Protein AF-A0A4R5DQH6-F1 (afdb_monomer)

Mean predicted aligned error: 19.17 Å

Solvent-accessible surface area (backbone atoms only — not comparable to full-atom values): 9474 Å² total; per-residue (Å²): 120,67,67,61,53,53,52,51,49,55,49,43,54,50,49,54,57,42,64,71,31,76,66,37,51,52,51,53,53,48,51,52,50,54,52,59,67,49,28,70,83,57,68,67,31,70,68,63,54,46,53,54,54,54,50,52,48,54,52,50,59,51,45,52,56,46,49,52,54,54,48,61,53,52,54,52,53,49,51,52,53,48,47,50,51,43,58,68,49,80,79,50,59,94,72,64,80,52,62,88,76,50,52,75,71,56,50,51,52,50,50,53,51,52,49,52,51,49,56,50,57,65,71,56,77,54,92,82,66,74,64,80,51,68,52,54,50,50,52,51,50,52,53,51,50,51,55,50,50,55,50,49,56,51,52,54,54,49,57,54,50,61,65,72,78,110

Secondary structure (DSSP, 8-state):
-HHHHHHHHHHHHHHHHHHTSHHHHHHHHHHHHHHHHHTTTTTT-HHHHHHHHHHHHHHHHHHHHHHHHHHHHHHHHHHHHHHHHHHHSS---TTSTTGGG--HHHHHHHHHHHHHHHHHHHH---TT--TTSHHHHHHHHHHHHHHHHHHHHHHHHHHHHHTT--

pLDDT: mean 71.7, std 12.46, range [45.16, 93.06]

Sequence (166 aa):
MNRIREIFESLATKITAFTGSSAAFGLAAFTILVWAITGPIFHYSDTWQLVINTGTTIITFLMVFLIQKAQNKDSKAIQLKLNELIAASRTASNRMVDIEDLTESELDQLHQFYQKLSDVAERDQDIHNSHSIDAAEQLQETKNSINTEIRQDSEDGISSKEKLDN

Radius of gyration: 34.21 Å; Cα contacts (8 Å, |Δi|>4): 25; chains: 1; bounding box: 83×48×92 Å

InterPro domains:
  IPR007251 Low affinity iron permease, Fet4 [PF04120] (8-134)

Organism: NCBI:txid2541721

Structure (mmCIF, N/CA/C/O backbone):
data_AF-A0A4R5DQH6-F1
#
_entry.id   AF-A0A4R5DQH6-F1
#
loop_
_atom_site.group_PDB
_atom_site.id
_atom_site.type_symbol
_atom_site.label_atom_id
_atom_site.label_alt_id
_atom_site.label_comp_id
_atom_site.label_asym_id
_atom_site.label_entity_id
_atom_site.label_seq_id
_atom_site.pdbx_PDB_ins_code
_atom_site.Cartn_x
_atom_site.Cartn_y
_atom_site.Cartn_z
_atom_site.occupancy
_atom_site.B_iso_or_equiv
_atom_site.auth_seq_id
_atom_site.auth_comp_id
_atom_site.auth_asym_id
_atom_site.auth_atom_id
_atom_site.pdbx_PDB_model_num
ATOM 1 N N . MET A 1 1 ? -14.655 20.838 -4.257 1.00 55.19 1 MET A N 1
ATOM 2 C CA . MET A 1 1 ? -13.865 19.978 -3.347 1.00 55.19 1 MET A CA 1
ATOM 3 C C . MET A 1 1 ? -14.316 18.506 -3.347 1.00 55.19 1 MET A C 1
ATOM 5 O O . MET A 1 1 ? -13.447 17.649 -3.415 1.00 55.19 1 MET A O 1
ATOM 9 N N . ASN A 1 2 ? -15.624 18.186 -3.331 1.00 60.69 2 ASN A N 1
ATOM 10 C CA . ASN A 1 2 ? -16.111 16.792 -3.194 1.00 60.69 2 ASN A CA 1
ATOM 11 C C . ASN A 1 2 ? -15.817 15.865 -4.390 1.00 60.69 2 ASN A C 1
ATOM 13 O O . ASN A 1 2 ? -15.338 14.757 -4.180 1.00 60.69 2 ASN A O 1
ATOM 17 N N . ARG A 1 3 ? -15.969 16.333 -5.640 1.00 63.72 3 ARG A N 1
ATOM 18 C CA . ARG A 1 3 ? -15.710 15.497 -6.834 1.00 63.72 3 ARG A CA 1
ATOM 19 C C . ARG A 1 3 ? -14.282 14.949 -6.926 1.00 63.72 3 ARG A C 1
ATOM 21 O O . ARG A 1 3 ? -14.090 13.826 -7.369 1.00 63.72 3 ARG A O 1
ATOM 28 N N . ILE A 1 4 ? -13.277 15.724 -6.511 1.00 72.06 4 ILE A N 1
ATOM 29 C CA . ILE A 1 4 ? -11.872 15.283 -6.570 1.00 72.06 4 ILE A CA 1
ATOM 30 C C . ILE A 1 4 ? -11.622 14.165 -5.552 1.00 72.06 4 ILE A C 1
ATOM 32 O O . ILE A 1 4 ? -10.926 13.204 -5.865 1.00 72.06 4 ILE A O 1
ATOM 36 N N . ARG A 1 5 ? -12.227 14.256 -4.359 1.00 70.94 5 ARG A N 1
ATOM 37 C CA . ARG A 1 5 ? -12.131 13.207 -3.335 1.00 70.94 5 ARG A CA 1
ATOM 38 C C . ARG A 1 5 ? -12.801 11.914 -3.793 1.00 70.94 5 ARG A C 1
ATOM 40 O O . ARG A 1 5 ? -12.183 10.865 -3.674 1.00 70.94 5 ARG A O 1
ATOM 47 N N . GLU A 1 6 ? -13.992 12.003 -4.380 1.00 74.62 6 GLU A N 1
ATOM 48 C CA . GLU A 1 6 ? -14.728 10.845 -4.912 1.00 74.62 6 GLU A CA 1
ATOM 49 C C . GLU A 1 6 ? -13.988 10.157 -6.068 1.00 74.62 6 GLU A C 1
ATOM 51 O O . GLU A 1 6 ? -13.880 8.931 -6.095 1.00 74.62 6 GLU A O 1
ATOM 56 N N . ILE A 1 7 ? -13.420 10.931 -7.002 1.00 77.69 7 ILE A N 1
ATOM 57 C CA . ILE A 1 7 ? -12.616 10.389 -8.108 1.00 77.69 7 ILE A CA 1
ATOM 58 C C . ILE A 1 7 ? -11.341 9.741 -7.567 1.00 77.69 7 ILE A C 1
ATOM 60 O O . ILE A 1 7 ? -11.020 8.622 -7.957 1.00 77.69 7 ILE A O 1
ATOM 64 N N . PHE A 1 8 ? -10.636 10.406 -6.647 1.00 76.00 8 PHE A N 1
ATOM 65 C CA . PHE A 1 8 ? -9.432 9.853 -6.031 1.00 76.00 8 PHE A CA 1
ATOM 66 C C . PHE A 1 8 ? -9.731 8.572 -5.249 1.00 76.00 8 PHE A C 1
ATOM 68 O O . PHE A 1 8 ? -8.948 7.634 -5.300 1.00 76.00 8 PHE A O 1
ATOM 75 N N . GLU A 1 9 ? -10.869 8.496 -4.560 1.00 72.88 9 GLU A N 1
ATOM 76 C CA . GLU A 1 9 ? -11.293 7.289 -3.846 1.00 72.88 9 GLU A CA 1
ATOM 77 C C . GLU A 1 9 ? -11.654 6.151 -4.787 1.00 72.88 9 GLU A C 1
ATOM 79 O O . GLU A 1 9 ? -11.150 5.046 -4.611 1.00 72.88 9 GLU A O 1
ATOM 84 N N . SER A 1 10 ? -12.449 6.418 -5.822 1.00 73.44 10 SER A N 1
ATOM 85 C CA . SER A 1 10 ? -12.799 5.411 -6.826 1.00 73.44 10 SER A CA 1
ATOM 86 C C . SER A 1 10 ? -11.563 4.891 -7.566 1.00 73.44 10 SER A C 1
ATOM 88 O O . SER A 1 10 ? -11.419 3.683 -7.765 1.00 73.44 10 SER A O 1
ATOM 90 N N . LEU A 1 11 ? -10.634 5.783 -7.927 1.00 76.62 11 LEU A N 1
ATOM 91 C CA . LEU A 1 11 ? -9.367 5.416 -8.554 1.00 76.62 11 LEU A CA 1
ATOM 92 C C . LEU A 1 11 ? -8.470 4.637 -7.598 1.00 76.62 11 LEU A C 1
ATOM 94 O O . LEU A 1 11 ? -7.986 3.581 -7.982 1.00 76.62 11 LEU A O 1
ATOM 98 N N . ALA A 1 12 ? -8.286 5.097 -6.360 1.00 72.31 12 ALA A N 1
ATOM 99 C CA . ALA A 1 12 ? -7.471 4.395 -5.376 1.00 72.31 12 ALA A CA 1
ATOM 100 C C . ALA A 1 12 ? -8.016 2.989 -5.106 1.00 72.31 12 ALA A C 1
ATOM 102 O O . ALA A 1 12 ? -7.259 2.028 -5.155 1.00 72.31 12 ALA A O 1
ATOM 103 N N . THR A 1 13 ? -9.329 2.832 -4.913 1.00 72.88 13 THR A N 1
ATOM 104 C CA . THR A 1 13 ? -9.944 1.512 -4.710 1.00 72.88 13 THR A CA 1
ATOM 105 C C . THR A 1 13 ? -9.767 0.608 -5.930 1.00 72.88 13 THR A C 1
ATOM 107 O O . THR A 1 13 ? -9.412 -0.557 -5.767 1.00 72.88 13 THR A O 1
ATOM 110 N N . LYS A 1 14 ? -9.952 1.124 -7.152 1.00 76.88 14 LYS A N 1
ATOM 111 C CA . LYS A 1 14 ? -9.738 0.343 -8.382 1.00 76.88 14 LYS A CA 1
ATOM 112 C C . LYS A 1 14 ? -8.276 -0.040 -8.584 1.00 76.88 14 LYS A C 1
ATOM 114 O O . LYS A 1 14 ? -8.009 -1.178 -8.950 1.00 76.88 14 LYS A O 1
ATOM 119 N N . ILE A 1 15 ? -7.348 0.885 -8.347 1.00 77.12 15 ILE A N 1
ATOM 120 C CA . ILE A 1 15 ? -5.909 0.647 -8.494 1.00 77.12 15 ILE A CA 1
ATOM 121 C C . ILE A 1 15 ? -5.450 -0.371 -7.453 1.00 77.12 15 ILE A C 1
ATOM 123 O O . ILE A 1 15 ? -4.819 -1.348 -7.825 1.00 77.12 15 ILE A O 1
ATOM 127 N N . THR A 1 16 ? -5.822 -0.223 -6.181 1.00 73.44 16 THR A N 1
ATOM 128 C CA . THR A 1 16 ? -5.447 -1.183 -5.133 1.00 73.44 16 THR A CA 1
ATOM 129 C C . THR A 1 16 ? -6.038 -2.571 -5.394 1.00 73.44 16 THR A C 1
ATOM 131 O O . THR A 1 16 ? -5.326 -3.566 -5.276 1.00 73.44 16 THR A O 1
ATOM 134 N N . ALA A 1 17 ? -7.304 -2.656 -5.822 1.00 72.81 17 ALA A N 1
ATOM 135 C CA . ALA A 1 17 ? -7.930 -3.929 -6.182 1.00 72.81 17 ALA A CA 1
ATOM 136 C C . ALA A 1 17 ? -7.273 -4.580 -7.411 1.00 72.81 17 ALA A C 1
ATOM 138 O O . ALA A 1 17 ? -7.093 -5.796 -7.448 1.00 72.81 17 ALA A O 1
ATOM 139 N N . PHE A 1 18 ? -6.894 -3.779 -8.410 1.00 76.94 18 PHE A N 1
ATOM 140 C CA . PHE A 1 18 ? -6.204 -4.270 -9.596 1.00 76.94 18 PHE A CA 1
ATOM 141 C C . PHE A 1 18 ? -4.790 -4.743 -9.257 1.00 76.94 18 PHE A C 1
ATOM 143 O O . PHE A 1 18 ? -4.453 -5.876 -9.583 1.00 76.94 18 PHE A O 1
ATOM 150 N N . THR A 1 19 ? -3.996 -3.939 -8.545 1.00 76.44 19 THR A N 1
ATOM 151 C CA . THR A 1 19 ? -2.615 -4.276 -8.164 1.00 76.44 19 THR A CA 1
ATOM 152 C C . THR A 1 19 ? -2.530 -5.513 -7.264 1.00 76.44 19 THR A C 1
ATOM 154 O O . THR A 1 19 ? -1.526 -6.217 -7.302 1.00 76.44 19 THR A O 1
ATOM 157 N N . GLY A 1 20 ? -3.581 -5.828 -6.497 1.00 69.94 20 GLY A N 1
ATOM 158 C CA . GLY A 1 20 ? -3.671 -7.065 -5.710 1.00 69.94 20 GLY A CA 1
ATOM 159 C C . GLY A 1 20 ? -4.072 -8.322 -6.500 1.00 69.94 20 GLY A C 1
ATOM 160 O O . GLY A 1 20 ? -4.040 -9.418 -5.948 1.00 69.94 20 GLY A O 1
ATOM 161 N N . SER A 1 21 ? -4.466 -8.196 -7.771 1.00 78.69 21 SER A N 1
ATOM 162 C CA . SER A 1 21 ? -4.933 -9.316 -8.599 1.00 78.69 21 SER A CA 1
ATOM 163 C C . SER A 1 21 ? -3.786 -10.048 -9.303 1.00 78.69 21 SER A C 1
ATOM 165 O O . SER A 1 21 ? -2.805 -9.440 -9.736 1.00 78.69 21 SER A O 1
ATOM 167 N N . SER A 1 22 ? -3.949 -11.358 -9.531 1.00 78.19 22 SER A N 1
ATOM 168 C CA . SER A 1 22 ? -3.014 -12.182 -10.316 1.00 78.19 22 SER A CA 1
ATOM 169 C C . SER A 1 22 ? -2.762 -11.623 -11.725 1.00 78.19 22 SER A C 1
ATOM 171 O O . SER A 1 22 ? -1.672 -11.789 -12.272 1.00 78.19 22 SER A O 1
ATOM 173 N N . ALA A 1 23 ? -3.739 -10.915 -12.303 1.00 81.25 23 ALA A N 1
ATOM 174 C CA . ALA A 1 23 ? -3.595 -10.264 -13.604 1.00 81.25 23 ALA A CA 1
ATOM 175 C C . ALA A 1 23 ? -2.581 -9.104 -13.583 1.00 81.25 23 ALA A C 1
ATOM 177 O O . ALA A 1 23 ? -1.815 -8.946 -14.533 1.00 81.25 23 ALA A O 1
ATOM 178 N N . ALA A 1 24 ? -2.529 -8.317 -12.502 1.00 84.06 24 ALA A N 1
ATOM 179 C CA . ALA A 1 24 ? -1.566 -7.225 -12.376 1.00 84.06 24 ALA A CA 1
ATOM 180 C C . ALA A 1 24 ? -0.140 -7.741 -12.186 1.00 84.06 24 ALA A C 1
ATOM 182 O O . ALA A 1 24 ? 0.786 -7.183 -12.771 1.00 84.06 24 ALA A O 1
ATOM 183 N N . PHE A 1 25 ? 0.033 -8.842 -11.449 1.00 82.44 25 PHE A N 1
ATOM 184 C CA . PHE A 1 25 ? 1.328 -9.515 -11.357 1.00 82.44 25 PHE A CA 1
ATOM 185 C C . PHE A 1 25 ? 1.821 -9.969 -12.737 1.00 82.44 25 PHE A C 1
ATOM 187 O O . PHE A 1 25 ? 2.961 -9.693 -13.106 1.00 82.44 25 PHE A O 1
ATOM 194 N N . GLY A 1 26 ? 0.946 -10.594 -13.534 1.00 88.38 26 GLY A N 1
ATOM 195 C CA . GLY A 1 26 ? 1.271 -10.993 -14.906 1.00 88.38 26 GLY A CA 1
ATOM 196 C C . GLY A 1 26 ? 1.666 -9.808 -15.794 1.00 88.38 26 GLY A C 1
ATOM 197 O O . GLY A 1 26 ? 2.665 -9.879 -16.508 1.00 88.38 26 GLY A O 1
ATOM 198 N N . LEU A 1 27 ? 0.934 -8.693 -15.709 1.00 87.19 27 LEU A N 1
ATOM 199 C CA . LEU A 1 27 ? 1.232 -7.471 -16.462 1.00 87.19 27 LEU A CA 1
ATOM 200 C C . LEU A 1 27 ? 2.567 -6.835 -16.036 1.00 87.19 27 LEU A C 1
ATOM 202 O O . LEU A 1 27 ? 3.350 -6.406 -16.886 1.00 87.19 27 LEU A O 1
ATOM 206 N N . ALA A 1 28 ? 2.850 -6.795 -14.732 1.00 86.06 28 ALA A N 1
ATOM 207 C CA . ALA A 1 28 ? 4.105 -6.281 -14.193 1.00 86.06 28 ALA A CA 1
ATOM 208 C C . ALA A 1 28 ? 5.293 -7.147 -14.637 1.00 86.06 28 ALA A C 1
ATOM 210 O O . ALA A 1 28 ? 6.277 -6.622 -15.158 1.00 86.06 28 ALA A O 1
ATOM 211 N N . ALA A 1 29 ? 5.169 -8.472 -14.519 1.00 88.88 29 ALA A N 1
ATOM 212 C CA . ALA A 1 29 ? 6.181 -9.414 -14.981 1.00 88.88 29 ALA A CA 1
ATOM 213 C C . ALA A 1 29 ? 6.436 -9.272 -16.488 1.00 88.88 29 ALA A C 1
ATOM 215 O O . ALA A 1 29 ? 7.587 -9.182 -16.906 1.00 88.88 29 ALA A O 1
ATOM 216 N N . PHE A 1 30 ? 5.377 -9.168 -17.297 1.00 92.50 30 PHE A N 1
ATOM 217 C CA . PHE A 1 30 ? 5.493 -8.936 -18.737 1.00 92.50 30 PHE A CA 1
ATOM 218 C C . PHE A 1 30 ? 6.208 -7.618 -19.056 1.00 92.50 30 PHE A C 1
ATOM 220 O O . PHE A 1 30 ? 7.081 -7.589 -19.917 1.00 92.50 30 PHE A O 1
ATOM 227 N N . THR A 1 31 ? 5.893 -6.543 -18.330 1.00 90.00 31 THR A N 1
ATOM 228 C CA . THR A 1 31 ? 6.536 -5.231 -18.507 1.00 90.00 31 THR A CA 1
ATOM 229 C C . THR A 1 31 ? 8.042 -5.306 -18.245 1.00 90.00 31 THR A C 1
ATOM 231 O O . THR A 1 31 ? 8.831 -4.799 -19.043 1.00 90.00 31 THR A O 1
ATOM 234 N N . ILE A 1 32 ? 8.456 -5.988 -17.171 1.00 90.88 32 ILE A N 1
ATOM 235 C CA . ILE A 1 32 ? 9.875 -6.221 -16.851 1.00 90.88 32 ILE A CA 1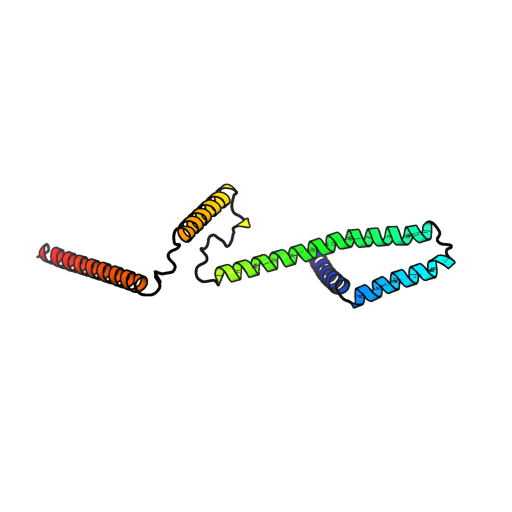
ATOM 236 C C . ILE A 1 32 ? 10.547 -7.061 -17.944 1.00 90.88 32 ILE A C 1
ATOM 238 O O . ILE A 1 32 ? 11.678 -6.780 -18.334 1.00 90.88 32 ILE A O 1
ATOM 242 N N . LEU A 1 33 ? 9.845 -8.067 -18.468 1.00 93.06 33 LEU A N 1
ATOM 243 C CA . LEU A 1 33 ? 10.348 -8.958 -19.513 1.00 93.06 33 LEU A CA 1
ATOM 244 C C . LEU A 1 33 ? 10.575 -8.203 -20.832 1.00 93.06 33 LEU A C 1
ATOM 246 O O . LEU A 1 33 ? 11.646 -8.312 -21.426 1.00 93.06 33 LEU A O 1
ATOM 250 N N . VAL A 1 34 ? 9.611 -7.374 -21.249 1.00 92.31 34 VAL A N 1
ATOM 251 C CA . VAL A 1 34 ? 9.749 -6.485 -22.412 1.00 92.31 34 VAL A CA 1
ATOM 252 C C . VAL A 1 34 ? 10.934 -5.546 -22.222 1.00 92.31 34 VAL A C 1
ATOM 254 O O . VAL A 1 34 ? 11.786 -5.477 -23.105 1.00 92.31 34 VAL A O 1
ATOM 257 N N . TRP A 1 35 ? 11.035 -4.890 -21.063 1.00 90.06 35 TRP A N 1
ATOM 258 C CA . TRP A 1 35 ? 12.154 -4.003 -20.746 1.00 90.06 35 TRP A CA 1
ATOM 259 C C . TRP A 1 35 ? 13.509 -4.726 -20.847 1.00 90.06 35 TRP A C 1
ATOM 261 O O . TRP A 1 35 ? 14.426 -4.234 -21.508 1.00 90.06 35 TRP A O 1
ATOM 271 N N . ALA A 1 36 ? 13.629 -5.929 -20.283 1.00 89.31 36 ALA A N 1
ATOM 272 C CA . ALA A 1 36 ? 14.854 -6.722 -20.358 1.00 89.31 36 ALA A CA 1
ATOM 273 C C . ALA A 1 36 ? 15.232 -7.079 -21.808 1.00 89.31 36 ALA A C 1
ATOM 275 O O . ALA A 1 36 ? 16.394 -6.941 -22.187 1.00 89.31 36 ALA A O 1
ATOM 276 N N . ILE A 1 37 ? 14.259 -7.469 -22.642 1.00 92.44 37 ILE A N 1
ATOM 277 C CA . ILE A 1 37 ? 14.480 -7.812 -24.061 1.00 92.44 37 ILE A CA 1
ATOM 278 C C . ILE A 1 37 ? 14.887 -6.589 -24.887 1.00 92.44 37 ILE A C 1
ATOM 280 O O . ILE A 1 37 ? 15.684 -6.708 -25.817 1.00 92.44 37 ILE A O 1
ATOM 284 N N . THR A 1 38 ? 14.361 -5.408 -24.569 1.00 89.50 38 THR A N 1
ATOM 285 C CA . THR A 1 38 ? 14.741 -4.164 -25.252 1.00 89.50 38 THR A CA 1
ATOM 286 C C . THR A 1 38 ? 16.098 -3.612 -24.798 1.00 89.50 38 THR A C 1
ATOM 288 O O . THR A 1 38 ? 16.710 -2.848 -25.539 1.00 89.50 38 THR A O 1
ATOM 291 N N . GLY A 1 39 ? 16.630 -4.040 -23.647 1.00 88.19 39 GLY A N 1
ATOM 292 C CA . GLY A 1 39 ? 17.924 -3.593 -23.108 1.00 88.19 39 GLY A CA 1
ATOM 293 C C . GLY A 1 39 ? 19.129 -3.736 -24.058 1.00 88.19 39 GLY A C 1
ATOM 294 O O . GLY A 1 39 ? 19.860 -2.757 -24.229 1.00 88.19 39 GLY A O 1
ATOM 295 N N . PRO A 1 40 ? 19.327 -4.886 -24.736 1.00 88.25 40 PRO A N 1
ATOM 296 C CA . PRO A 1 40 ? 20.380 -5.077 -25.736 1.00 88.25 40 PRO A CA 1
ATOM 297 C C . PRO A 1 40 ? 20.339 -4.081 -26.902 1.00 88.25 40 PRO A C 1
ATOM 299 O O . PRO A 1 40 ? 21.393 -3.668 -27.375 1.00 88.25 40 PRO A O 1
ATOM 302 N N . ILE A 1 41 ? 19.146 -3.647 -27.336 1.00 90.50 41 ILE A N 1
ATOM 303 C CA . ILE A 1 41 ? 18.986 -2.655 -28.419 1.00 90.50 41 ILE A CA 1
ATOM 304 C C . ILE A 1 41 ? 19.567 -1.300 -27.987 1.00 90.50 41 ILE A C 1
ATOM 306 O O . ILE A 1 41 ? 20.208 -0.602 -28.771 1.00 90.50 41 ILE A O 1
ATOM 310 N N . PHE A 1 42 ? 19.391 -0.949 -26.713 1.00 84.69 42 PHE A N 1
ATOM 311 C CA . PHE A 1 42 ? 19.883 0.293 -26.114 1.00 84.69 42 PHE A CA 1
ATOM 312 C C . PHE A 1 42 ? 21.247 0.143 -25.429 1.00 84.69 42 PHE A C 1
ATOM 314 O O . PHE A 1 42 ? 21.651 1.040 -24.685 1.00 84.69 42 PHE A O 1
ATOM 321 N N . HIS A 1 43 ? 21.950 -0.974 -25.658 1.00 87.94 43 HIS A N 1
ATOM 322 C CA . HIS A 1 43 ? 23.255 -1.289 -25.063 1.00 87.94 43 HIS A CA 1
ATOM 323 C C . HIS A 1 43 ? 23.288 -1.155 -23.531 1.00 87.94 43 HIS A C 1
ATOM 325 O O . HIS A 1 43 ? 24.328 -0.833 -22.964 1.00 87.94 43 HIS A O 1
ATOM 331 N N . TYR A 1 44 ? 22.150 -1.362 -22.858 1.00 83.75 44 TYR A N 1
ATOM 332 C CA . TYR A 1 44 ? 22.005 -1.132 -21.415 1.00 83.75 44 TYR A CA 1
ATOM 333 C C . TYR A 1 44 ? 22.519 0.244 -20.949 1.00 83.75 44 TYR A C 1
ATOM 335 O O . TYR A 1 44 ? 23.105 0.356 -19.872 1.00 83.75 44 TYR A O 1
ATOM 343 N N . SER A 1 45 ? 22.297 1.286 -21.757 1.00 88.69 45 SER A N 1
ATOM 344 C CA . SER A 1 45 ? 22.763 2.648 -21.471 1.00 88.69 45 SER A CA 1
ATOM 345 C C . SER A 1 45 ? 22.287 3.198 -20.121 1.00 88.69 45 SER A C 1
ATOM 347 O O . SER A 1 45 ? 21.254 2.792 -19.583 1.00 88.69 45 SER A O 1
ATOM 349 N N . ASP A 1 46 ? 22.998 4.202 -19.606 1.00 90.50 46 ASP A N 1
ATOM 350 C CA . ASP A 1 46 ? 22.633 4.872 -18.354 1.00 90.50 46 ASP A CA 1
ATOM 351 C C . ASP A 1 46 ? 21.218 5.462 -18.408 1.00 90.50 46 ASP A C 1
ATOM 353 O O . ASP A 1 46 ? 20.461 5.359 -17.446 1.00 90.50 46 ASP A O 1
ATOM 357 N N . THR A 1 47 ? 20.802 6.009 -19.556 1.00 87.88 47 THR A N 1
ATOM 358 C CA . THR A 1 47 ? 19.433 6.510 -19.754 1.00 87.88 47 THR A CA 1
ATOM 359 C C . THR A 1 47 ? 18.402 5.383 -19.703 1.00 87.88 47 THR A C 1
ATOM 361 O O . THR A 1 47 ? 17.332 5.555 -19.123 1.00 87.88 47 THR A O 1
ATOM 364 N N . TRP A 1 48 ? 18.722 4.212 -20.259 1.00 88.62 48 TRP A N 1
ATOM 365 C CA . TRP A 1 48 ? 17.844 3.041 -20.244 1.00 88.62 48 TRP A CA 1
ATOM 366 C C . TRP A 1 48 ? 17.576 2.531 -18.820 1.00 88.62 48 TRP A C 1
ATOM 368 O O . TRP A 1 48 ? 16.434 2.234 -18.456 1.00 88.62 48 TRP A O 1
ATOM 378 N N . GLN A 1 49 ? 18.624 2.472 -17.997 1.00 88.69 49 GLN A N 1
ATOM 379 C CA . GLN A 1 49 ? 18.525 2.094 -16.586 1.00 88.69 49 GLN A CA 1
ATOM 380 C C . GLN A 1 49 ? 17.847 3.187 -15.749 1.00 88.69 49 GLN A C 1
ATOM 382 O O . GLN A 1 49 ? 17.014 2.892 -14.890 1.00 88.69 49 GLN A O 1
ATOM 387 N N . LEU A 1 50 ? 18.153 4.458 -16.025 1.00 90.00 50 LEU A N 1
ATOM 388 C CA . LEU A 1 50 ? 17.551 5.602 -15.344 1.00 90.00 50 LEU A CA 1
ATOM 389 C C . LEU A 1 50 ? 16.031 5.611 -15.515 1.00 90.00 50 LEU A C 1
ATOM 391 O O . LEU A 1 50 ? 15.318 5.779 -14.532 1.00 90.00 50 LEU A O 1
ATOM 395 N N . VAL A 1 51 ? 15.522 5.366 -16.725 1.00 88.50 51 VAL A N 1
ATOM 396 C CA . VAL A 1 51 ? 14.076 5.370 -16.998 1.00 88.50 51 VAL A CA 1
ATOM 397 C C . VAL A 1 51 ? 13.327 4.372 -16.113 1.00 88.50 51 VAL A C 1
ATOM 399 O O . VAL A 1 51 ? 12.310 4.741 -15.520 1.00 88.50 51 VAL A O 1
ATOM 402 N N . ILE A 1 52 ? 13.822 3.137 -15.962 1.00 89.06 52 ILE A N 1
ATOM 403 C CA . ILE A 1 52 ? 13.126 2.146 -15.129 1.00 89.06 52 ILE A CA 1
ATOM 404 C C . ILE A 1 52 ? 13.279 2.428 -13.636 1.00 89.06 52 ILE A C 1
ATOM 406 O O . ILE A 1 52 ? 12.309 2.283 -12.888 1.00 89.06 52 ILE A O 1
ATOM 410 N N . ASN A 1 53 ? 14.456 2.880 -13.199 1.00 89.62 53 ASN A N 1
ATOM 411 C CA . ASN A 1 53 ? 14.706 3.204 -11.798 1.00 89.62 53 ASN A CA 1
ATOM 412 C C . ASN A 1 53 ? 13.860 4.403 -11.359 1.00 89.62 53 ASN A C 1
ATOM 414 O O . ASN A 1 53 ? 13.180 4.345 -10.332 1.00 89.62 53 ASN A O 1
ATOM 418 N N . THR A 1 54 ? 13.828 5.470 -12.160 1.00 91.88 54 THR A N 1
ATOM 419 C CA . THR A 1 54 ? 13.000 6.653 -11.903 1.00 91.88 54 THR A CA 1
ATOM 420 C C . THR A 1 54 ? 11.513 6.309 -11.965 1.00 91.88 54 THR A C 1
ATOM 422 O O . THR A 1 54 ? 10.767 6.682 -11.060 1.00 91.88 54 THR A O 1
ATOM 425 N N . GLY A 1 55 ? 11.077 5.549 -12.974 1.00 89.56 55 GLY A N 1
ATOM 426 C CA . GLY A 1 55 ? 9.679 5.139 -13.113 1.00 89.56 55 GLY A CA 1
ATOM 427 C C . GLY A 1 55 ? 9.194 4.303 -11.928 1.00 89.56 55 GLY A C 1
ATOM 428 O O . GLY A 1 55 ? 8.178 4.624 -11.310 1.00 89.56 55 GLY A O 1
ATOM 429 N N . THR A 1 56 ? 9.961 3.281 -11.549 1.00 89.75 56 THR A N 1
ATOM 430 C CA . THR A 1 56 ? 9.626 2.406 -10.416 1.00 89.75 56 THR A CA 1
ATOM 431 C C . THR A 1 56 ? 9.614 3.179 -9.100 1.00 89.75 56 THR A C 1
ATOM 433 O O . THR A 1 56 ? 8.729 2.961 -8.276 1.00 89.75 56 THR A O 1
ATOM 436 N N . THR A 1 57 ? 10.531 4.131 -8.913 1.00 90.50 57 THR A N 1
ATOM 437 C CA . THR A 1 57 ? 10.572 4.976 -7.709 1.00 90.50 57 THR A CA 1
ATOM 438 C C . THR A 1 57 ? 9.319 5.841 -7.581 1.00 90.50 57 THR A C 1
ATOM 440 O O . THR A 1 57 ? 8.706 5.868 -6.516 1.00 90.50 57 THR A O 1
ATOM 443 N N . ILE A 1 58 ? 8.885 6.496 -8.664 1.00 90.44 58 ILE A N 1
ATOM 444 C CA . ILE A 1 58 ? 7.651 7.300 -8.672 1.00 90.44 58 ILE A CA 1
ATOM 445 C C . ILE A 1 58 ? 6.434 6.417 -8.380 1.00 90.44 58 ILE A C 1
ATOM 447 O O . ILE A 1 58 ? 5.617 6.762 -7.526 1.00 90.44 58 ILE A O 1
ATOM 451 N N . ILE A 1 59 ? 6.323 5.266 -9.053 1.00 87.25 59 ILE A N 1
ATOM 452 C CA . ILE A 1 59 ? 5.213 4.326 -8.842 1.00 87.25 59 ILE A CA 1
ATOM 453 C C . ILE A 1 59 ? 5.191 3.854 -7.390 1.00 87.25 59 ILE A C 1
ATOM 455 O O . ILE A 1 59 ? 4.137 3.876 -6.765 1.00 87.25 59 ILE A O 1
ATOM 459 N N . THR A 1 60 ? 6.343 3.482 -6.836 1.00 89.31 60 THR A N 1
ATOM 460 C CA . THR A 1 60 ? 6.461 3.014 -5.449 1.00 89.31 60 THR A CA 1
ATOM 461 C C . THR A 1 60 ? 6.068 4.110 -4.465 1.00 89.31 60 THR A C 1
ATOM 463 O O . THR A 1 60 ? 5.291 3.857 -3.548 1.00 89.31 60 THR A O 1
ATOM 466 N N . PHE A 1 61 ? 6.534 5.343 -4.674 1.00 88.00 61 PHE A N 1
ATOM 467 C CA . PHE A 1 61 ? 6.161 6.484 -3.840 1.00 88.00 61 PHE A CA 1
ATOM 468 C C . PHE A 1 61 ? 4.644 6.710 -3.840 1.00 88.00 61 PHE A C 1
ATOM 470 O O . PHE A 1 61 ? 4.035 6.824 -2.779 1.00 88.00 61 PHE A O 1
ATOM 477 N N . LEU A 1 62 ? 4.011 6.687 -5.017 1.00 84.44 62 LEU A N 1
ATOM 478 C CA . LEU A 1 62 ? 2.553 6.771 -5.136 1.00 84.44 62 LEU A CA 1
ATOM 479 C C . LEU A 1 62 ? 1.850 5.575 -4.476 1.00 84.44 62 LEU A C 1
ATOM 481 O O . LEU A 1 62 ? 0.843 5.753 -3.791 1.00 84.44 62 LEU A O 1
ATOM 485 N N . MET A 1 63 ? 2.391 4.369 -4.641 1.00 82.94 63 MET A N 1
ATOM 486 C CA . MET A 1 63 ? 1.857 3.133 -4.075 1.00 82.94 63 MET A CA 1
ATOM 487 C C . MET A 1 63 ? 1.808 3.188 -2.545 1.00 82.94 63 MET A C 1
ATOM 489 O O . MET A 1 63 ? 0.812 2.762 -1.968 1.00 82.94 63 MET A O 1
ATOM 493 N N . VAL A 1 64 ? 2.818 3.764 -1.881 1.00 84.56 64 VAL A N 1
ATOM 494 C CA . VAL A 1 64 ? 2.817 3.940 -0.417 1.00 84.56 64 VAL A CA 1
ATOM 495 C C . VAL A 1 64 ? 1.602 4.757 0.031 1.00 84.56 64 VAL A C 1
ATOM 497 O O . VAL A 1 64 ? 0.880 4.326 0.928 1.00 84.56 64 VAL A O 1
ATOM 500 N N . PHE A 1 65 ? 1.304 5.883 -0.626 1.00 76.88 65 PHE A N 1
ATOM 501 C CA . PHE A 1 65 ? 0.116 6.682 -0.298 1.00 76.88 65 PHE A CA 1
ATOM 502 C C . PHE A 1 65 ? -1.197 5.954 -0.603 1.00 76.88 65 PHE A C 1
ATOM 504 O O . PHE A 1 65 ? -2.162 6.081 0.153 1.00 76.88 65 PHE A O 1
ATOM 511 N N . LEU A 1 66 ? -1.249 5.185 -1.695 1.00 74.69 66 LEU A N 1
ATOM 512 C CA . LEU A 1 66 ? -2.429 4.391 -2.048 1.00 74.69 66 LEU A CA 1
ATOM 513 C C . LEU A 1 66 ? -2.698 3.285 -1.024 1.00 74.69 66 LEU A C 1
ATOM 515 O O . LEU A 1 66 ? -3.842 3.117 -0.601 1.00 74.69 66 LEU A O 1
ATOM 519 N N . ILE A 1 67 ? -1.655 2.580 -0.584 1.00 78.56 67 ILE A N 1
ATOM 520 C CA . ILE A 1 67 ? -1.736 1.560 0.466 1.00 78.56 67 ILE A CA 1
ATOM 521 C C . ILE A 1 67 ? -2.184 2.201 1.777 1.00 78.56 67 ILE A C 1
ATOM 523 O O . ILE A 1 67 ? -3.155 1.735 2.365 1.00 78.56 67 ILE A O 1
ATOM 527 N N . GLN A 1 68 ? -1.554 3.302 2.198 1.00 68.69 68 GLN A N 1
ATOM 528 C CA . GLN A 1 68 ? -1.933 4.015 3.421 1.00 68.69 68 GLN A CA 1
ATOM 529 C C . GLN A 1 68 ? -3.398 4.467 3.385 1.00 68.69 68 GLN A C 1
ATOM 531 O O . GLN A 1 68 ? -4.112 4.319 4.375 1.00 68.69 68 GLN A O 1
ATOM 536 N N . LYS A 1 69 ? -3.892 4.971 2.243 1.00 67.50 69 LYS A N 1
ATOM 537 C CA . LYS A 1 69 ? -5.303 5.359 2.114 1.00 67.50 69 LYS A CA 1
ATOM 538 C C . LYS A 1 69 ? -6.250 4.155 2.138 1.00 67.50 69 LYS A C 1
ATOM 540 O O . LYS A 1 69 ? -7.311 4.256 2.753 1.00 67.50 69 LYS A O 1
ATOM 545 N N . ALA A 1 70 ? -5.894 3.050 1.484 1.00 66.19 70 ALA A N 1
ATOM 546 C CA . ALA A 1 70 ? -6.690 1.824 1.508 1.00 66.19 70 ALA A CA 1
ATOM 547 C C . ALA A 1 70 ? -6.777 1.252 2.933 1.00 66.19 70 ALA A C 1
ATOM 549 O O . ALA A 1 70 ? -7.874 1.017 3.436 1.00 66.19 70 ALA A O 1
ATOM 550 N N . GLN A 1 71 ? -5.639 1.171 3.625 1.00 65.50 71 GLN A N 1
ATOM 551 C CA . GLN A 1 71 ? -5.555 0.712 5.011 1.00 65.50 71 GLN A CA 1
ATOM 552 C C . GLN A 1 71 ? -6.353 1.607 5.968 1.00 65.50 71 GLN A C 1
ATOM 554 O O . GLN A 1 71 ? -7.064 1.097 6.825 1.00 65.50 71 GLN A O 1
ATOM 559 N N . ASN A 1 72 ? -6.336 2.933 5.786 1.00 63.16 72 ASN A N 1
ATOM 560 C CA . ASN A 1 72 ? -7.068 3.859 6.660 1.00 63.16 72 ASN A CA 1
ATOM 561 C C . ASN A 1 72 ? -8.604 3.674 6.603 1.00 63.16 72 ASN A C 1
ATOM 563 O O . ASN A 1 72 ? -9.313 3.996 7.554 1.00 63.16 72 ASN A O 1
ATOM 567 N N . LYS A 1 73 ? -9.145 3.147 5.496 1.00 65.19 73 LYS A N 1
ATOM 568 C CA . LYS A 1 73 ? -10.575 2.819 5.378 1.00 65.19 73 LYS A CA 1
ATOM 569 C C . LYS A 1 73 ? -10.900 1.459 5.997 1.00 65.19 73 LYS A C 1
ATOM 571 O O . LYS A 1 73 ? -11.916 1.336 6.680 1.00 65.19 73 LYS A O 1
ATOM 576 N N . ASP A 1 74 ? -10.036 0.472 5.783 1.00 68.50 74 ASP A N 1
ATOM 577 C CA . ASP A 1 74 ? -10.228 -0.879 6.309 1.00 68.50 74 ASP A CA 1
ATOM 578 C C . ASP A 1 74 ? -10.093 -0.917 7.837 1.00 68.50 74 ASP A C 1
ATOM 580 O O . ASP A 1 74 ? -10.928 -1.537 8.496 1.00 68.50 74 ASP A O 1
ATOM 584 N N . SER A 1 75 ? -9.152 -0.166 8.423 1.00 63.78 75 SER A N 1
ATOM 585 C CA . SER A 1 75 ? -9.028 -0.028 9.884 1.00 63.78 75 SER A CA 1
ATOM 586 C C . SER A 1 75 ? -10.310 0.508 10.530 1.00 63.78 75 SER A C 1
ATOM 588 O O . SER A 1 75 ? -10.786 -0.060 11.510 1.00 63.78 75 SER A O 1
ATOM 590 N N . LYS A 1 76 ? -10.938 1.531 9.932 1.00 66.56 76 LYS A N 1
ATOM 591 C CA . LYS A 1 76 ? -12.219 2.075 10.419 1.00 66.56 76 LYS A CA 1
ATOM 592 C C . LYS A 1 76 ? -13.363 1.069 10.322 1.00 66.56 76 LYS A C 1
ATOM 594 O O . LYS A 1 76 ? -14.211 0.997 11.206 1.00 66.56 76 LYS A O 1
A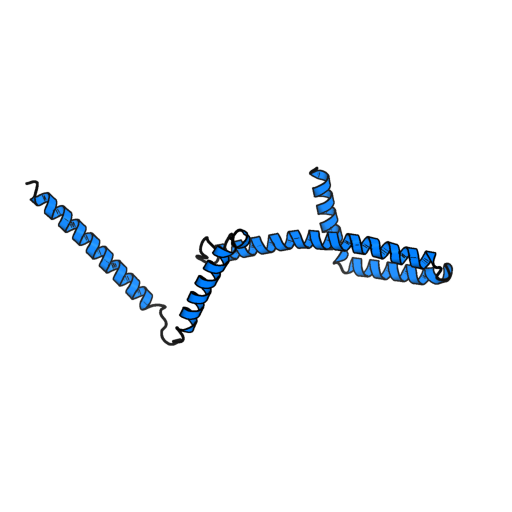TOM 599 N N . ALA A 1 77 ? -13.408 0.285 9.245 1.00 66.56 77 ALA A N 1
ATOM 600 C CA . ALA A 1 77 ? -14.427 -0.747 9.077 1.00 66.56 77 ALA A CA 1
ATOM 601 C C . ALA A 1 77 ? -14.259 -1.897 10.086 1.00 66.56 77 ALA A C 1
ATOM 603 O O . ALA A 1 77 ? -15.256 -2.460 10.539 1.00 66.56 77 ALA A O 1
ATOM 604 N N . ILE A 1 78 ? -13.018 -2.237 10.446 1.00 73.44 78 ILE A N 1
ATOM 605 C CA . ILE A 1 78 ? -12.709 -3.219 11.492 1.00 73.44 78 ILE A CA 1
ATOM 606 C C . ILE A 1 78 ? -13.169 -2.704 12.860 1.00 73.44 78 ILE A C 1
ATOM 608 O O . ILE A 1 78 ? -13.881 -3.433 13.546 1.00 73.44 78 ILE A O 1
ATOM 612 N N . GLN A 1 79 ? -12.848 -1.455 13.217 1.00 71.94 79 GLN A N 1
ATOM 613 C CA . GLN A 1 79 ? -13.311 -0.824 14.464 1.00 71.94 79 GLN A CA 1
ATOM 614 C C . GLN A 1 79 ? -14.841 -0.842 14.578 1.00 71.94 79 GLN A C 1
ATOM 616 O O . GLN A 1 79 ? -15.379 -1.298 15.579 1.00 71.94 79 GLN A O 1
ATOM 621 N N . LEU A 1 80 ? -15.562 -0.447 13.522 1.00 66.44 80 LEU A N 1
ATOM 622 C CA . LEU A 1 80 ? -17.032 -0.460 13.506 1.00 66.44 80 LEU A CA 1
ATOM 623 C C . LEU A 1 80 ? -17.623 -1.863 13.694 1.00 66.44 80 LEU A C 1
ATOM 625 O O . LEU A 1 80 ? -18.574 -2.036 14.452 1.00 66.44 80 LEU A O 1
ATOM 629 N N . LYS A 1 81 ? -17.062 -2.877 13.026 1.00 70.25 81 LYS A N 1
ATOM 630 C CA . LYS A 1 81 ? -17.504 -4.271 13.190 1.00 70.25 81 LYS A CA 1
ATOM 631 C C . LYS A 1 81 ? -17.210 -4.808 14.588 1.00 70.25 81 LYS A C 1
ATOM 633 O O . LYS A 1 81 ? -18.011 -5.576 15.113 1.00 70.25 81 LYS A O 1
ATOM 638 N N . LEU A 1 82 ? -16.075 -4.428 15.172 1.00 71.56 82 LEU A N 1
ATOM 639 C CA . LEU A 1 82 ? -15.716 -4.799 16.535 1.00 71.56 82 LEU A CA 1
ATOM 640 C C . LEU A 1 82 ? -16.659 -4.133 17.543 1.00 71.56 82 LEU A C 1
ATOM 642 O O . LEU A 1 82 ? -17.174 -4.824 18.413 1.00 71.56 82 LEU A O 1
ATOM 646 N N . ASN A 1 83 ? -16.958 -2.844 17.373 1.00 70.50 83 ASN A N 1
ATOM 647 C CA . ASN A 1 83 ? -17.906 -2.111 18.213 1.00 70.50 83 ASN A CA 1
ATOM 648 C C . ASN A 1 83 ? -19.311 -2.724 18.151 1.00 70.50 83 ASN A C 1
ATOM 650 O O . ASN A 1 83 ? -19.939 -2.904 19.190 1.00 70.50 83 ASN A O 1
ATOM 654 N N . GLU A 1 84 ? -19.773 -3.122 16.963 1.00 70.62 84 GLU A N 1
ATOM 655 C CA . GLU A 1 84 ? -21.050 -3.825 16.792 1.00 70.62 84 GLU A CA 1
ATOM 656 C C . GLU A 1 84 ? -21.041 -5.206 17.471 1.00 70.62 84 GLU A C 1
ATOM 658 O O . GLU A 1 84 ? -22.000 -5.572 18.145 1.00 70.62 84 GLU A O 1
ATOM 663 N N . LEU A 1 85 ? -19.951 -5.977 17.348 1.00 72.31 85 LEU A N 1
ATOM 664 C CA . LEU A 1 85 ? -19.816 -7.283 18.006 1.00 72.31 85 LEU A CA 1
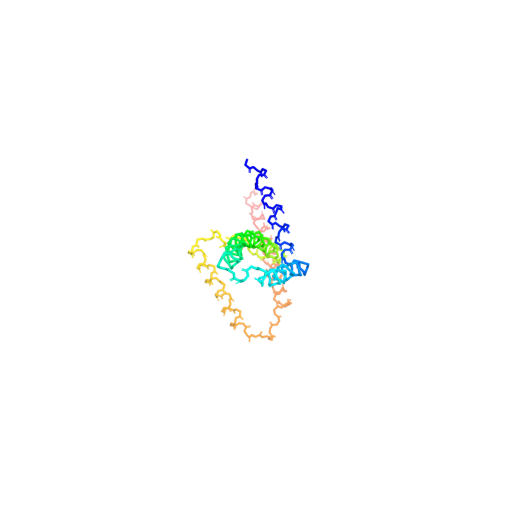ATOM 665 C C . LEU A 1 85 ? -19.773 -7.151 19.536 1.00 72.31 85 LEU A C 1
ATOM 667 O O . LEU A 1 85 ? -20.398 -7.947 20.235 1.00 72.31 85 LEU A O 1
ATOM 671 N N . ILE A 1 86 ? -19.068 -6.141 20.049 1.00 67.94 86 ILE A N 1
ATOM 672 C CA . ILE A 1 86 ? -19.031 -5.783 21.470 1.00 67.94 86 ILE A CA 1
ATOM 673 C C . ILE A 1 86 ? -20.449 -5.421 21.934 1.00 67.94 86 ILE A C 1
ATOM 675 O O . ILE A 1 86 ? -20.933 -6.000 22.902 1.00 67.94 86 ILE A O 1
ATOM 679 N N . ALA A 1 87 ? -21.159 -4.553 21.210 1.00 61.34 87 ALA A N 1
ATOM 680 C CA . ALA A 1 87 ? -22.528 -4.159 21.540 1.00 61.34 87 ALA A CA 1
ATOM 681 C C . ALA A 1 87 ? -23.531 -5.334 21.486 1.00 61.34 87 ALA A C 1
ATOM 683 O O . ALA A 1 87 ? -24.407 -5.440 22.346 1.00 61.34 87 ALA A O 1
ATOM 684 N N . ALA A 1 88 ? -23.395 -6.241 20.511 1.00 65.94 88 ALA A N 1
ATOM 685 C CA . ALA A 1 88 ? -24.265 -7.407 20.330 1.00 65.94 88 ALA A CA 1
ATOM 686 C C . ALA A 1 88 ? -23.961 -8.556 21.310 1.00 65.94 88 ALA A C 1
ATOM 688 O O . ALA A 1 88 ? -24.847 -9.357 21.632 1.00 65.94 88 ALA A O 1
ATOM 689 N N . SER A 1 89 ? -22.730 -8.633 21.822 1.00 65.25 89 SER A N 1
ATOM 690 C CA . SER A 1 89 ? -22.316 -9.527 22.904 1.00 65.25 89 SER A CA 1
ATOM 691 C C . SER A 1 89 ? -22.905 -9.044 24.233 1.00 65.25 89 SER A C 1
ATOM 693 O O . SER A 1 89 ? -22.204 -8.478 25.065 1.00 65.25 89 SER A O 1
ATOM 695 N N . ARG A 1 90 ? -24.222 -9.242 24.394 1.00 50.12 90 ARG A N 1
ATOM 696 C CA . ARG A 1 90 ? -25.020 -9.185 25.634 1.00 50.12 90 ARG A CA 1
ATOM 697 C C . ARG A 1 90 ? -24.318 -8.450 26.789 1.00 50.12 90 ARG A C 1
ATOM 699 O O . ARG A 1 90 ? -23.629 -9.078 27.584 1.00 50.12 90 ARG A O 1
ATOM 706 N N . THR A 1 91 ? -24.533 -7.139 26.909 1.00 50.12 91 THR A N 1
ATOM 707 C CA . THR A 1 91 ? -24.041 -6.344 28.054 1.00 50.12 91 THR A CA 1
ATOM 708 C C . THR A 1 91 ? -22.530 -6.070 28.046 1.00 50.12 91 THR A C 1
ATOM 710 O O . THR A 1 91 ? -21.895 -6.051 29.101 1.00 50.12 91 THR A O 1
ATOM 713 N N . ALA A 1 92 ? -21.910 -5.778 26.902 1.00 46.00 92 ALA A N 1
ATOM 714 C CA . ALA A 1 92 ? -20.637 -5.067 26.963 1.00 46.00 92 ALA A CA 1
ATOM 715 C C . ALA A 1 92 ? -20.928 -3.624 27.385 1.00 46.00 92 ALA A C 1
ATOM 717 O O . ALA A 1 92 ? -21.441 -2.824 26.606 1.00 46.00 92 ALA A O 1
ATOM 718 N N . SER A 1 93 ? -20.691 -3.352 28.670 1.00 45.16 93 SER A N 1
ATOM 719 C CA . SER A 1 93 ? -20.783 -2.042 29.316 1.00 45.16 93 SER A CA 1
ATOM 720 C C . SER A 1 93 ? -20.536 -0.900 28.333 1.00 45.16 93 SER A C 1
ATOM 722 O O . SER A 1 93 ? -19.513 -0.896 27.650 1.00 45.16 93 SER A O 1
ATOM 724 N N . ASN A 1 94 ? -21.431 0.089 28.344 1.00 49.19 94 ASN A N 1
ATOM 725 C CA . ASN A 1 94 ? -21.464 1.332 27.553 1.00 49.19 94 ASN A CA 1
ATOM 726 C C . ASN A 1 94 ? -20.151 2.167 27.542 1.00 49.19 94 ASN A C 1
ATOM 728 O O . ASN A 1 94 ? -20.134 3.289 27.063 1.00 49.19 94 ASN A O 1
ATOM 732 N N . ARG A 1 95 ? -19.073 1.644 28.132 1.00 49.03 95 ARG A N 1
ATOM 733 C CA . ARG A 1 95 ? -17.769 2.244 28.402 1.00 49.03 95 ARG A CA 1
ATOM 734 C C . ARG A 1 95 ? -16.642 1.7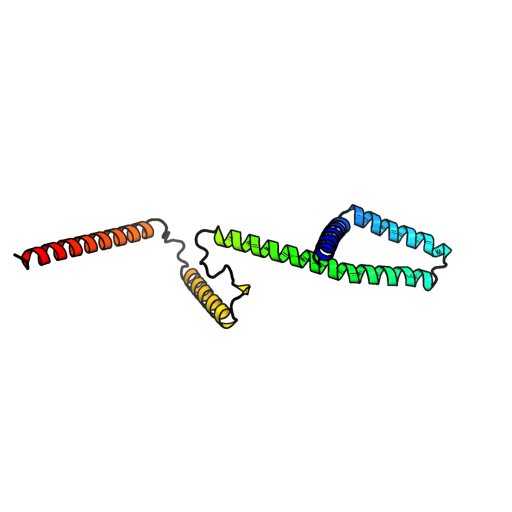11 27.500 1.00 49.03 95 ARG A C 1
ATOM 736 O O . ARG A 1 95 ? -15.541 2.233 27.563 1.00 49.03 95 ARG A O 1
ATOM 743 N N . MET A 1 96 ? -16.892 0.676 26.689 1.00 52.28 96 MET A N 1
ATOM 744 C CA . MET A 1 96 ? -15.910 0.129 25.728 1.00 52.28 96 MET A CA 1
ATOM 745 C C . MET A 1 96 ? -16.039 0.744 24.323 1.00 52.28 96 MET A C 1
ATOM 747 O O . MET A 1 96 ? -15.106 0.667 23.533 1.00 52.28 96 MET A O 1
ATOM 751 N N . VAL A 1 97 ? -17.197 1.341 24.017 1.00 53.09 97 VAL A N 1
ATOM 752 C CA . VAL A 1 97 ? -17.547 1.848 22.678 1.00 53.09 97 VAL A CA 1
ATOM 753 C C . VAL A 1 97 ? -16.657 3.021 22.239 1.00 53.09 97 VAL A C 1
ATOM 755 O O . VAL A 1 97 ? -16.408 3.148 21.044 1.00 53.09 97 VAL A O 1
ATOM 758 N N . ASP A 1 98 ? -16.081 3.768 23.189 1.00 56.50 98 ASP A N 1
ATOM 759 C CA . ASP A 1 98 ? -15.267 4.965 22.927 1.00 56.50 98 ASP A CA 1
ATOM 760 C C . ASP A 1 98 ? -13.888 4.907 23.619 1.00 56.50 98 ASP A C 1
ATOM 762 O O . ASP A 1 98 ? -13.383 5.912 24.112 1.00 56.50 98 ASP A O 1
ATOM 766 N N . ILE A 1 99 ? -13.253 3.727 23.690 1.00 64.31 99 ILE A N 1
ATOM 767 C CA . ILE A 1 99 ? -11.925 3.585 24.330 1.00 64.31 99 ILE A CA 1
ATOM 768 C C . ILE A 1 99 ? -10.843 4.466 23.673 1.00 64.31 99 ILE A C 1
ATOM 770 O O . ILE A 1 99 ? -9.864 4.827 24.317 1.00 64.31 99 ILE A O 1
ATOM 774 N N . GLU A 1 100 ? -11.031 4.825 22.401 1.00 60.44 100 GLU A N 1
ATOM 775 C CA . GLU A 1 100 ? -10.116 5.662 21.612 1.00 60.44 100 GLU A CA 1
ATOM 776 C C . GLU A 1 100 ? -10.197 7.155 21.968 1.00 60.44 100 GLU A C 1
ATOM 778 O O . GLU A 1 100 ? -9.248 7.889 21.703 1.00 60.44 100 GLU A O 1
ATOM 783 N N . ASP A 1 101 ? -11.297 7.582 22.597 1.00 64.69 101 ASP A N 1
ATOM 784 C CA . ASP A 1 101 ? -11.529 8.961 23.040 1.00 64.69 101 ASP A CA 1
ATOM 785 C C . ASP A 1 101 ? -11.267 9.146 24.549 1.00 64.69 101 ASP A C 1
ATOM 787 O O . ASP A 1 101 ? -11.394 10.257 25.072 1.00 64.69 101 ASP A O 1
ATOM 791 N N . LEU A 1 102 ? -10.886 8.078 25.264 1.00 68.44 102 LEU A N 1
ATOM 792 C CA . LEU A 1 102 ? -10.547 8.145 26.685 1.00 68.44 102 LEU A CA 1
ATOM 793 C C . LEU A 1 102 ? -9.217 8.865 26.903 1.00 68.44 102 LEU A C 1
ATOM 795 O O . LEU A 1 102 ? -8.228 8.655 26.198 1.00 68.44 102 LEU A O 1
ATOM 799 N N . THR A 1 103 ? -9.170 9.677 27.952 1.00 70.00 103 THR A N 1
ATOM 800 C CA . THR A 1 103 ? -7.914 10.242 28.439 1.00 70.00 103 THR A CA 1
ATOM 801 C C . THR A 1 103 ? -7.039 9.155 29.073 1.00 70.00 103 THR A C 1
ATOM 803 O O . THR A 1 103 ? -7.522 8.115 29.520 1.00 70.00 103 THR A O 1
ATOM 806 N N . GLU A 1 104 ? -5.728 9.390 29.140 1.00 73.38 104 GLU A N 1
ATOM 807 C CA . GLU A 1 104 ? -4.753 8.415 29.658 1.00 73.38 104 GLU A CA 1
ATOM 808 C C . GLU A 1 104 ? -5.083 7.951 31.092 1.00 73.38 104 GLU A C 1
ATOM 810 O O . GLU A 1 104 ? -4.976 6.771 31.416 1.00 73.38 104 GLU A O 1
ATOM 815 N N . SER A 1 105 ? -5.607 8.853 31.929 1.00 69.06 105 SER A N 1
ATOM 816 C CA . SER A 1 105 ? -6.045 8.533 33.292 1.00 69.06 105 SER A CA 1
ATOM 817 C C . SER A 1 105 ? -7.300 7.652 33.344 1.00 69.06 105 SER A C 1
ATOM 819 O O . SER A 1 105 ? -7.459 6.862 34.276 1.00 69.06 105 SER A O 1
ATOM 821 N N . GLU A 1 106 ? -8.199 7.765 32.368 1.00 67.31 106 GLU A N 1
ATOM 822 C CA . GLU A 1 106 ? -9.392 6.921 32.253 1.00 67.31 106 GLU A CA 1
ATOM 823 C C . GLU A 1 106 ? -9.038 5.533 31.711 1.00 67.31 106 GLU A C 1
ATOM 825 O O . GLU A 1 106 ? -9.604 4.531 32.159 1.00 67.31 106 GLU A O 1
ATOM 830 N N . LEU A 1 107 ? -8.054 5.462 30.810 1.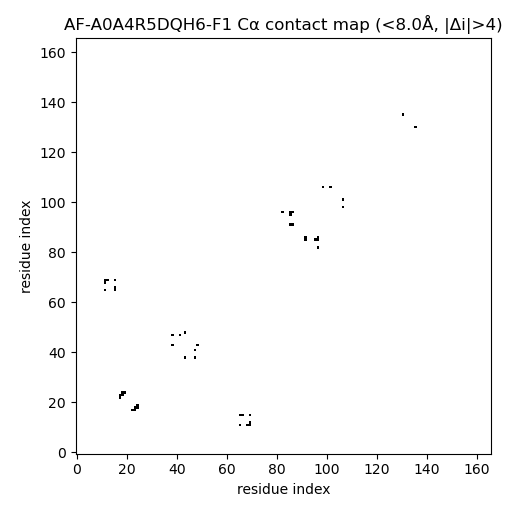00 76.12 107 LEU A N 1
ATOM 831 C CA . LEU A 1 107 ? -7.504 4.206 30.312 1.00 76.12 107 LEU A CA 1
ATOM 832 C C . LEU A 1 107 ? -6.817 3.412 31.434 1.00 76.12 107 LEU A C 1
ATOM 834 O O . LEU A 1 107 ? -7.064 2.213 31.573 1.00 76.12 107 LEU A O 1
ATOM 838 N N . ASP A 1 108 ? -6.049 4.083 32.295 1.00 74.62 108 ASP A N 1
ATOM 839 C CA . ASP A 1 108 ? -5.432 3.474 33.480 1.00 74.62 108 ASP A CA 1
ATOM 840 C C . ASP A 1 108 ? -6.474 2.938 34.473 1.00 74.62 108 ASP A C 1
ATOM 842 O O . ASP A 1 108 ? -6.336 1.832 35.003 1.00 74.62 108 ASP A O 1
ATOM 846 N N . GLN A 1 109 ? -7.561 3.679 34.709 1.00 70.81 109 GLN A N 1
ATOM 847 C CA . GLN A 1 109 ? -8.656 3.208 35.566 1.00 70.81 109 GLN A CA 1
ATOM 848 C C . GLN A 1 109 ? -9.362 1.982 34.979 1.00 70.81 109 GLN A C 1
ATOM 850 O O . GLN A 1 109 ? -9.722 1.057 35.716 1.00 70.81 109 GLN A O 1
ATOM 855 N N . LEU A 1 110 ? -9.557 1.954 33.659 1.00 71.81 110 LEU A N 1
ATOM 856 C CA . LEU A 1 110 ? -10.140 0.812 32.965 1.00 71.81 110 LEU A CA 1
ATOM 857 C C . LEU A 1 110 ? -9.219 -0.412 33.043 1.00 71.81 110 LEU A C 1
ATOM 859 O O . LEU A 1 110 ? -9.694 -1.513 33.330 1.00 71.81 110 LEU A O 1
ATOM 863 N N . HIS A 1 111 ? -7.911 -0.214 32.868 1.00 74.00 111 HIS A N 1
ATOM 864 C CA . HIS A 1 111 ? -6.902 -1.257 33.021 1.00 74.00 111 HIS A CA 1
ATOM 865 C C . HIS A 1 111 ? -6.924 -1.859 34.432 1.00 74.00 111 HIS A C 1
ATOM 867 O O . HIS A 1 111 ? -7.053 -3.073 34.577 1.00 74.00 111 HIS A O 1
ATOM 873 N N . GLN A 1 112 ? -6.918 -1.025 35.477 1.00 71.50 112 GLN A N 1
ATOM 874 C CA . GLN A 1 112 ? -6.985 -1.486 36.870 1.00 71.50 112 GLN A CA 1
ATOM 875 C C . GLN A 1 112 ? -8.281 -2.238 37.195 1.00 71.50 112 GLN A C 1
ATOM 877 O O . GLN A 1 112 ? -8.271 -3.189 37.979 1.00 71.50 112 GLN A O 1
ATOM 882 N N . PHE A 1 113 ? -9.408 -1.826 36.611 1.00 68.81 113 PHE A N 1
ATOM 883 C CA . PHE A 1 113 ? -10.684 -2.515 36.784 1.00 68.81 113 PHE A CA 1
ATOM 884 C C . PHE A 1 113 ? -10.647 -3.934 36.198 1.00 68.81 113 PHE A C 1
ATOM 886 O O . PHE A 1 113 ? -11.029 -4.884 36.884 1.00 68.81 113 PHE A O 1
ATOM 893 N N . TYR A 1 114 ? -10.150 -4.096 34.968 1.00 66.62 114 TYR A N 1
ATOM 894 C CA . TYR A 1 114 ? -10.036 -5.414 34.335 1.00 66.62 114 TYR A CA 1
ATOM 895 C C . TYR A 1 114 ? -8.954 -6.287 34.966 1.00 66.62 114 TYR A C 1
ATOM 897 O O . TYR A 1 114 ? -9.149 -7.494 35.078 1.00 66.62 114 TYR A O 1
ATOM 905 N N . GLN A 1 115 ? -7.859 -5.692 35.438 1.00 71.94 115 GLN A N 1
ATOM 906 C CA . GLN A 1 115 ? -6.827 -6.407 36.182 1.00 71.94 115 GLN A CA 1
ATOM 907 C C . GLN A 1 115 ? -7.402 -6.991 37.478 1.00 71.94 115 GLN A C 1
ATOM 909 O O . GLN A 1 115 ? -7.287 -8.188 37.712 1.00 71.94 115 GLN A O 1
ATOM 914 N N . LYS A 1 116 ? -8.164 -6.198 38.247 1.00 69.75 116 LYS A N 1
ATOM 915 C CA . LYS A 1 116 ? -8.890 -6.705 39.423 1.00 69.75 116 LYS A CA 1
ATOM 916 C C . LYS A 1 116 ? -9.897 -7.797 39.074 1.00 69.75 116 LYS A C 1
ATOM 918 O O . LYS A 1 116 ? -10.041 -8.738 39.846 1.00 69.75 116 LYS A O 1
ATOM 923 N N . LEU A 1 117 ? -10.608 -7.675 37.953 1.00 68.00 117 LEU A N 1
ATOM 924 C CA . LEU A 1 117 ? -11.568 -8.691 37.519 1.00 68.00 117 LEU A CA 1
ATOM 925 C C . LEU A 1 117 ? -10.867 -10.007 37.147 1.00 68.00 117 LEU A C 1
ATOM 927 O O . LEU A 1 117 ? -11.341 -11.072 37.534 1.00 68.00 117 LEU A O 1
ATOM 931 N N . SER A 1 118 ? -9.720 -9.927 36.468 1.00 67.31 118 SER A N 1
ATOM 932 C CA . SER A 1 118 ? -8.863 -11.076 36.163 1.00 67.31 118 SER A CA 1
ATOM 933 C C . SER A 1 118 ? -8.330 -11.724 37.439 1.00 67.31 118 SER A C 1
ATOM 935 O O . SER A 1 118 ? -8.462 -12.929 37.597 1.00 67.31 118 SER A O 1
ATOM 937 N N . ASP A 1 119 ? -7.826 -10.934 38.389 1.00 70.12 119 ASP A N 1
ATOM 938 C CA . ASP A 1 119 ? -7.317 -11.438 39.671 1.00 70.12 119 ASP A CA 1
ATOM 939 C C . ASP A 1 119 ? -8.414 -12.110 40.508 1.00 70.12 119 ASP A C 1
ATOM 941 O O . ASP A 1 119 ? -8.140 -12.985 41.328 1.00 70.12 119 ASP A O 1
ATOM 945 N N . VAL A 1 120 ? -9.662 -11.648 40.393 1.00 67.31 120 VAL A N 1
ATOM 946 C CA . VAL A 1 120 ? -10.818 -12.270 41.052 1.00 67.31 120 VAL A CA 1
ATOM 947 C C . VAL A 1 120 ? -11.179 -13.582 40.359 1.00 67.31 120 VAL A C 1
ATOM 949 O O . VAL A 1 120 ? -11.350 -14.577 41.051 1.00 67.31 120 VAL A O 1
ATOM 952 N N . ALA A 1 121 ? -11.217 -13.614 39.025 1.00 59.38 121 ALA A N 1
ATOM 953 C CA . ALA A 1 121 ? -11.491 -14.828 38.255 1.00 59.38 121 ALA A CA 1
ATOM 954 C C . ALA A 1 121 ? -10.388 -15.893 38.399 1.00 59.38 121 ALA A C 1
ATOM 956 O O . ALA A 1 121 ? -10.674 -17.084 38.413 1.00 59.38 121 ALA A O 1
ATOM 957 N N . GLU A 1 122 ? -9.127 -15.482 38.545 1.00 61.69 122 GLU A N 1
ATOM 958 C CA . GLU A 1 122 ? -7.991 -16.385 38.757 1.00 61.69 122 GLU A CA 1
ATOM 959 C C . GLU A 1 122 ? -7.936 -16.925 40.195 1.00 61.69 122 GLU A C 1
ATOM 961 O O . GLU A 1 122 ? -7.494 -18.050 40.420 1.00 61.69 122 GLU A O 1
ATOM 966 N N . ARG A 1 123 ? -8.446 -16.166 41.175 1.00 61.12 123 ARG A N 1
ATOM 967 C CA . ARG A 1 123 ? -8.657 -16.663 42.546 1.00 61.12 123 ARG A CA 1
ATOM 968 C C . ARG A 1 123 ? -9.834 -17.631 42.660 1.00 61.12 123 ARG A C 1
ATOM 970 O O . ARG A 1 123 ? -9.889 -18.375 43.635 1.00 61.12 123 ARG A O 1
ATOM 977 N N . ASP A 1 124 ? -10.713 -17.661 41.664 1.00 52.75 124 ASP A N 1
ATOM 978 C CA . ASP A 1 124 ? -11.884 -18.536 41.580 1.00 52.75 124 ASP A CA 1
ATOM 979 C C . ASP A 1 124 ? -11.557 -19.863 40.855 1.00 52.75 124 ASP A C 1
ATOM 981 O O . ASP A 1 124 ? -12.307 -20.358 40.016 1.00 52.75 124 ASP A O 1
ATOM 985 N N . GLN A 1 125 ? -10.395 -20.462 41.158 1.00 47.62 125 GLN A N 1
ATOM 986 C CA . GLN A 1 125 ? -10.002 -21.801 40.684 1.00 47.62 125 GLN A CA 1
ATOM 987 C C . GLN A 1 125 ? -10.692 -22.937 41.468 1.00 47.62 125 GLN A C 1
ATOM 989 O O . GLN A 1 125 ? -10.051 -23.910 41.866 1.00 47.62 125 GLN A O 1
ATOM 994 N N . ASP A 1 126 ? -12.009 -22.859 41.656 1.00 51.81 126 ASP A N 1
ATOM 995 C CA . ASP A 1 126 ? -12.820 -24.024 42.018 1.00 51.81 126 ASP A CA 1
ATOM 996 C C . ASP A 1 126 ? -13.797 -24.352 40.883 1.00 51.81 126 ASP A C 1
ATOM 998 O O . ASP A 1 126 ? -14.965 -23.971 40.868 1.00 51.81 126 ASP A O 1
ATOM 1002 N N . ILE A 1 127 ? -13.297 -25.108 39.905 1.00 55.28 127 ILE A N 1
ATOM 1003 C CA . ILE A 1 127 ? -14.080 -25.664 38.790 1.00 55.28 127 ILE A CA 1
ATOM 1004 C C . ILE A 1 127 ? -15.173 -26.655 39.239 1.00 55.28 127 ILE A C 1
ATOM 1006 O O . ILE A 1 127 ? -15.902 -27.169 38.389 1.00 55.28 127 ILE A O 1
ATOM 1010 N N . HIS A 1 128 ? -15.300 -26.950 40.540 1.00 50.88 128 HIS A N 1
ATOM 1011 C CA . HIS A 1 128 ? -16.297 -27.875 41.074 1.00 50.88 128 HIS A CA 1
ATOM 1012 C C . HIS A 1 128 ? -17.560 -27.212 41.640 1.00 50.88 128 HIS A C 1
ATOM 1014 O O . HIS A 1 128 ? -18.534 -27.928 41.887 1.00 50.88 128 HIS A O 1
ATOM 1020 N N . ASN A 1 129 ? -17.616 -25.881 41.753 1.00 49.16 129 ASN A N 1
ATOM 1021 C CA . ASN A 1 129 ? -18.845 -25.164 42.095 1.00 49.16 129 ASN A CA 1
ATOM 1022 C C . ASN A 1 129 ? -19.452 -24.500 40.857 1.00 49.16 129 ASN A C 1
ATOM 1024 O O . ASN A 1 129 ? -19.214 -23.340 40.530 1.00 49.16 129 ASN A O 1
ATOM 1028 N N . SER A 1 130 ? -20.287 -25.265 40.155 1.00 46.91 130 SER A N 1
ATOM 1029 C CA . SER A 1 130 ? -21.163 -24.732 39.114 1.00 46.91 130 SER A CA 1
ATOM 1030 C C . SER A 1 130 ? -22.184 -23.776 39.747 1.00 46.91 130 SER A C 1
ATOM 1032 O O . SER A 1 130 ? -23.292 -24.180 40.092 1.00 46.91 130 SER A O 1
ATOM 1034 N N . HIS A 1 131 ? -21.857 -22.485 39.831 1.00 52.75 131 HIS A N 1
ATOM 1035 C CA . HIS A 1 131 ? -22.773 -21.404 40.231 1.00 52.75 131 HIS A CA 1
ATOM 1036 C C . HIS A 1 131 ? -23.948 -21.178 39.250 1.00 52.75 131 HIS A C 1
ATOM 1038 O O . HIS A 1 131 ? -24.587 -20.130 39.261 1.00 52.75 131 HIS A O 1
ATOM 1044 N N . SER A 1 132 ? -24.264 -22.134 38.374 1.00 60.41 132 SER A N 1
ATOM 1045 C 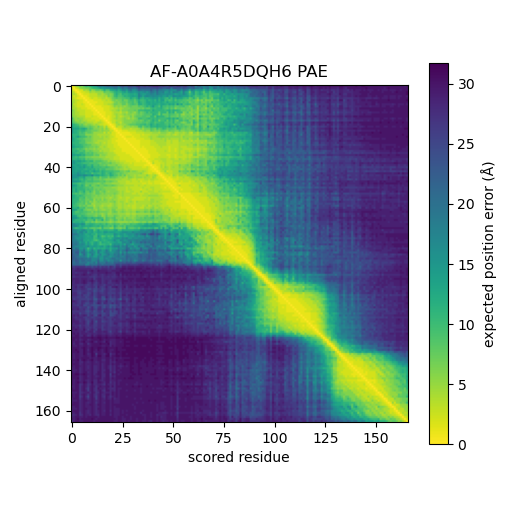CA . SER A 1 132 ? -25.190 -21.910 37.264 1.00 60.41 132 SER A CA 1
ATOM 1046 C C . SER A 1 132 ? -26.667 -22.190 37.575 1.00 60.41 132 SER A C 1
ATOM 1048 O O . SER A 1 132 ? -27.501 -21.791 36.764 1.00 60.41 132 SER A O 1
ATOM 1050 N N . ILE A 1 133 ? -27.021 -22.843 38.690 1.00 54.62 133 ILE A N 1
ATOM 1051 C CA . ILE A 1 133 ? -28.432 -23.092 39.063 1.00 54.62 133 ILE A CA 1
ATOM 1052 C C . ILE A 1 133 ? -28.710 -22.681 40.512 1.00 54.62 133 ILE A C 1
ATOM 1054 O O . ILE A 1 133 ? -29.522 -21.783 40.715 1.00 54.62 133 ILE A O 1
ATOM 1058 N N . ASP A 1 134 ? -27.970 -23.204 41.493 1.00 56.31 134 ASP A N 1
ATOM 1059 C CA . ASP A 1 134 ? -28.250 -22.918 42.913 1.00 56.31 134 ASP A CA 1
ATOM 1060 C C . ASP A 1 134 ? -28.045 -21.436 43.274 1.00 56.31 134 ASP A C 1
ATOM 1062 O O . ASP A 1 134 ? -28.797 -20.867 44.061 1.00 56.31 134 ASP A O 1
ATOM 1066 N N . ALA A 1 135 ? -27.070 -20.760 42.653 1.00 62.00 135 ALA A N 1
ATOM 1067 C CA . ALA A 1 135 ? -26.852 -19.327 42.872 1.00 62.00 135 ALA A CA 1
ATOM 1068 C C . ALA A 1 135 ? -27.924 -18.456 42.191 1.00 62.00 135 ALA A C 1
ATOM 1070 O O . ALA A 1 135 ?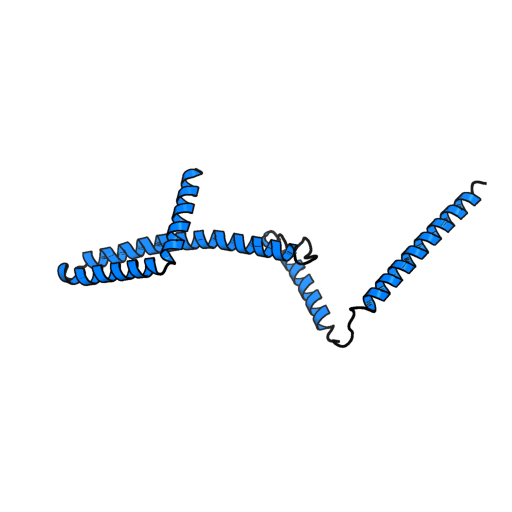 -28.283 -17.395 42.704 1.00 62.00 135 ALA A O 1
ATOM 1071 N N . ALA A 1 136 ? -28.462 -18.905 41.051 1.00 63.09 136 ALA A N 1
ATOM 1072 C CA . ALA A 1 136 ? -29.589 -18.242 40.404 1.00 63.09 136 ALA A CA 1
ATOM 1073 C C . ALA A 1 136 ? -30.874 -18.416 41.230 1.00 63.09 136 ALA A C 1
ATOM 1075 O O . ALA A 1 13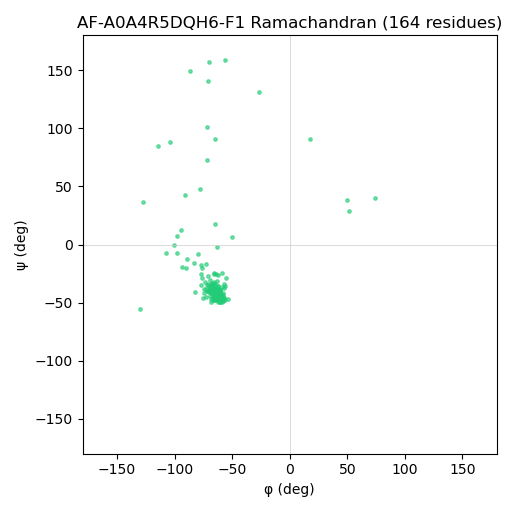6 ? -31.655 -17.473 41.351 1.00 63.09 136 ALA A O 1
ATOM 1076 N N . GLU A 1 137 ? -31.061 -19.585 41.846 1.00 67.69 137 GLU A N 1
ATOM 1077 C CA . GLU A 1 137 ? -32.194 -19.890 42.719 1.00 67.69 137 GLU A CA 1
ATOM 1078 C C . GLU A 1 137 ? -32.124 -19.090 44.029 1.00 67.69 137 GLU A C 1
ATOM 1080 O O . GLU A 1 137 ? -33.090 -18.415 44.373 1.00 67.69 137 GLU A O 1
ATOM 1085 N N . GLN A 1 138 ? -30.953 -19.002 44.672 1.00 71.94 138 GLN A N 1
ATOM 1086 C CA . GLN A 1 138 ? -30.747 -18.164 45.863 1.00 71.94 138 GLN A CA 1
ATOM 1087 C C . GLN A 1 138 ? -30.954 -16.669 45.588 1.00 71.94 138 GLN A C 1
ATOM 1089 O O . GLN A 1 138 ? -31.518 -15.955 46.422 1.00 71.94 138 GLN A O 1
ATOM 1094 N N . LEU A 1 139 ? -30.536 -16.170 44.418 1.00 71.50 139 LEU A N 1
ATOM 1095 C CA . LEU A 1 139 ? -30.788 -14.781 44.026 1.00 71.50 139 LEU A CA 1
ATOM 1096 C C . LEU A 1 139 ? -32.288 -14.532 43.815 1.00 71.50 139 LEU A C 1
ATOM 1098 O O . LEU A 1 139 ? -32.804 -13.482 44.204 1.00 71.50 139 LEU A O 1
ATOM 1102 N N . GLN A 1 140 ? -32.993 -15.497 43.223 1.00 76.12 140 GLN A N 1
ATOM 1103 C CA . GLN A 1 140 ? -34.437 -15.436 43.020 1.00 76.12 140 GLN A CA 1
ATOM 1104 C C . GLN A 1 140 ? -35.189 -15.489 44.360 1.00 76.12 140 GLN A C 1
ATOM 1106 O O . GLN A 1 140 ? -36.108 -14.699 44.572 1.00 76.12 140 GLN A O 1
ATOM 1111 N N . GLU A 1 141 ? -34.774 -16.357 45.284 1.00 76.38 141 GLU A N 1
ATOM 1112 C CA . GLU A 1 141 ? -35.328 -16.456 46.637 1.00 76.38 141 GLU A CA 1
ATOM 1113 C C . GLU A 1 141 ? -35.090 -15.177 47.437 1.00 76.38 141 GLU A C 1
ATOM 1115 O O . GLU A 1 141 ? -36.035 -14.634 48.001 1.00 76.38 141 GLU A O 1
ATOM 1120 N N . THR A 1 142 ? -33.871 -14.634 47.399 1.00 78.19 142 THR A N 1
ATOM 1121 C CA . THR A 1 142 ? -33.526 -13.362 48.055 1.00 78.19 142 THR A CA 1
ATOM 1122 C C . THR A 1 142 ? -34.342 -12.204 47.482 1.00 78.19 142 THR A C 1
ATOM 1124 O O . THR A 1 142 ? -34.843 -11.347 48.206 1.00 78.19 142 THR A O 1
ATOM 1127 N N . LYS A 1 143 ? -34.534 -12.172 46.159 1.00 77.19 143 LYS A N 1
ATOM 1128 C CA . LYS A 1 143 ? -35.366 -11.154 45.511 1.00 77.19 143 LYS A CA 1
ATOM 1129 C C . LYS A 1 143 ? -36.841 -11.296 45.893 1.00 77.19 143 LYS A C 1
ATOM 1131 O O . LYS A 1 143 ? -37.523 -10.286 46.064 1.00 77.19 143 LYS A O 1
ATOM 1136 N N . ASN A 1 144 ? -37.333 -12.525 46.037 1.00 76.25 144 ASN A N 1
ATOM 1137 C CA . ASN A 1 144 ? -38.711 -12.797 46.433 1.00 76.25 144 ASN A CA 1
ATOM 1138 C C . ASN A 1 144 ? -38.962 -12.484 47.91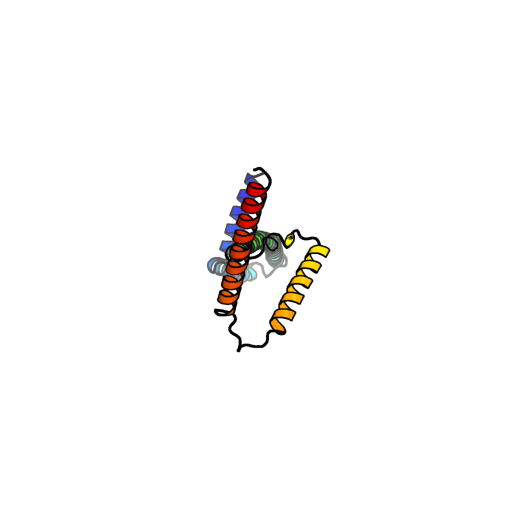5 1.00 76.25 144 ASN A C 1
ATOM 1140 O O . ASN A 1 144 ? -40.014 -11.924 48.227 1.00 76.25 144 ASN A O 1
ATOM 1144 N N . SER A 1 145 ? -38.017 -12.771 48.814 1.00 76.75 145 SER A N 1
ATOM 1145 C CA . SER A 1 145 ? -38.131 -12.435 50.238 1.00 76.75 145 SER A CA 1
ATOM 1146 C C . SER A 1 145 ? -38.117 -10.924 50.461 1.00 76.75 145 SER A C 1
ATOM 1148 O O . SER A 1 145 ? -39.039 -10.411 51.089 1.00 76.75 145 SER A O 1
ATOM 1150 N N . ILE A 1 146 ? -37.194 -10.191 49.826 1.00 78.69 146 ILE A N 1
ATOM 1151 C CA . ILE A 1 146 ? -37.151 -8.718 49.884 1.00 78.69 146 ILE A CA 1
ATOM 1152 C C . ILE A 1 146 ? -38.457 -8.102 49.362 1.00 78.69 146 ILE A C 1
ATOM 1154 O O . ILE A 1 146 ? -39.006 -7.185 49.963 1.00 78.69 146 ILE A O 1
ATOM 1158 N N . ASN A 1 147 ? -38.996 -8.605 48.248 1.00 73.94 147 ASN A N 1
ATOM 1159 C CA . ASN A 1 147 ? -40.232 -8.063 47.675 1.00 73.94 147 ASN A CA 1
ATOM 1160 C C . ASN A 1 147 ? -41.476 -8.389 48.528 1.00 73.94 147 ASN A C 1
ATOM 1162 O O . ASN A 1 147 ? -42.460 -7.650 48.506 1.00 73.94 147 ASN A O 1
ATOM 1166 N N . THR A 1 148 ? -41.438 -9.487 49.286 1.00 75.81 148 THR A N 1
ATOM 1167 C CA . THR A 1 148 ? -42.494 -9.845 50.245 1.00 75.81 148 THR A CA 1
ATOM 1168 C C . THR A 1 148 ? -42.425 -8.951 51.482 1.00 75.81 148 THR A C 1
ATOM 1170 O O . THR A 1 148 ? -43.448 -8.429 51.912 1.00 75.81 148 THR A O 1
ATOM 1173 N N . GLU A 1 149 ? -41.220 -8.686 51.985 1.00 75.12 149 GLU A N 1
ATOM 1174 C CA . GLU A 1 149 ? -40.981 -7.802 53.129 1.00 75.12 149 GLU A CA 1
ATOM 1175 C C . GLU A 1 149 ? -41.367 -6.347 52.815 1.00 75.12 149 GLU A C 1
ATOM 1177 O O . GLU A 1 149 ? -42.092 -5.724 53.583 1.00 75.12 149 GLU A O 1
ATOM 1182 N N . ILE A 1 150 ? -41.020 -5.839 51.623 1.00 73.25 150 ILE A N 1
ATOM 1183 C CA . ILE A 1 150 ? -41.437 -4.503 51.154 1.00 73.25 150 ILE A CA 1
ATOM 1184 C C . ILE A 1 150 ? -42.964 -4.386 51.063 1.00 73.25 150 ILE A C 1
ATOM 1186 O O . ILE A 1 150 ? -43.528 -3.342 51.394 1.00 73.25 150 ILE A O 1
ATOM 1190 N N . ARG A 1 151 ? -43.654 -5.434 50.598 1.00 69.44 151 ARG A N 1
ATOM 1191 C CA . ARG A 1 151 ? -45.123 -5.443 50.518 1.00 69.44 151 ARG A CA 1
ATOM 1192 C C . ARG A 1 151 ? -45.768 -5.419 51.896 1.00 69.44 151 ARG A C 1
ATOM 1194 O O . ARG A 1 151 ? -46.723 -4.676 52.087 1.00 69.44 151 ARG A O 1
ATOM 1201 N N . GLN A 1 152 ? -45.223 -6.180 52.834 1.00 67.81 152 GLN A N 1
ATOM 1202 C CA . GLN A 1 152 ? -45.747 -6.262 54.190 1.00 67.81 152 GLN A CA 1
ATOM 1203 C C . GLN A 1 152 ? -45.526 -4.955 54.965 1.00 67.81 152 GLN A C 1
ATOM 1205 O O . GLN A 1 152 ? -46.460 -4.445 55.573 1.00 67.81 152 GLN A O 1
ATOM 1210 N N . ASP A 1 153 ? -44.354 -4.331 54.820 1.00 66.50 153 ASP A N 1
ATOM 1211 C CA . ASP A 1 153 ? -44.054 -3.015 55.404 1.00 66.50 153 ASP A CA 1
ATOM 1212 C C . ASP A 1 153 ? -44.927 -1.896 54.789 1.00 66.50 153 ASP A C 1
ATOM 1214 O O . ASP A 1 153 ? -45.355 -0.955 55.461 1.00 66.50 153 ASP A O 1
ATOM 1218 N N . SER A 1 154 ? -45.286 -2.038 53.506 1.00 66.44 154 SER A N 1
ATOM 1219 C CA . SER A 1 154 ? -46.235 -1.140 52.833 1.00 66.44 154 SER A CA 1
ATOM 1220 C C . SER A 1 154 ? -47.671 -1.304 53.352 1.00 66.44 154 SER A C 1
ATOM 1222 O O . SER A 1 154 ? -48.368 -0.305 53.530 1.00 66.44 154 SER A O 1
ATOM 1224 N N . GLU A 1 155 ? -48.128 -2.533 53.606 1.00 62.25 155 GLU A N 1
ATOM 1225 C CA . GLU A 1 155 ? -49.470 -2.816 54.141 1.00 62.25 155 GLU A CA 1
ATOM 1226 C C . GLU A 1 155 ? -49.603 -2.413 55.619 1.00 62.25 155 GLU A C 1
ATOM 1228 O O . GLU A 1 155 ? -50.598 -1.786 56.002 1.00 62.25 155 GLU A O 1
ATOM 1233 N N . ASP A 1 156 ? -48.575 -2.662 56.433 1.00 62.16 156 ASP A N 1
ATOM 1234 C CA . ASP A 1 156 ? -48.535 -2.262 57.844 1.00 62.16 156 ASP A CA 1
ATOM 1235 C C . ASP A 1 156 ? -48.442 -0.734 58.005 1.00 62.16 156 ASP A C 1
ATOM 1237 O O . ASP A 1 156 ? -49.073 -0.154 58.899 1.00 62.16 156 ASP A O 1
ATOM 1241 N N . GLY A 1 157 ? -47.740 -0.048 57.097 1.00 60.84 157 GLY A N 1
ATOM 1242 C CA . GLY A 1 157 ? -47.693 1.414 57.034 1.00 60.84 157 GLY A CA 1
ATOM 1243 C C . GLY A 1 157 ? -49.027 2.067 56.644 1.00 60.84 157 GLY A C 1
ATOM 1244 O O . GLY A 1 157 ? -49.347 3.152 57.138 1.00 60.84 157 GLY A O 1
ATOM 1245 N N . ILE A 1 158 ? -49.832 1.413 55.799 1.00 59.56 158 ILE A N 1
ATOM 1246 C CA . ILE A 1 158 ? -51.175 1.881 55.414 1.00 59.56 158 ILE A CA 1
ATOM 1247 C C . ILE A 1 158 ? -52.174 1.637 56.557 1.00 59.56 158 ILE A C 1
ATOM 1249 O O . ILE A 1 158 ? -52.877 2.564 56.954 1.00 59.56 158 ILE A O 1
ATOM 1253 N N . SER A 1 159 ? -52.160 0.446 57.163 1.00 57.41 159 SER A N 1
ATOM 1254 C CA . SER A 1 159 ? -53.007 0.077 58.312 1.00 57.41 159 SER A CA 1
ATOM 1255 C C . SER A 1 159 ? -52.739 0.941 59.556 1.00 57.41 159 SER A C 1
ATOM 1257 O O . SER A 1 159 ? -53.657 1.313 60.291 1.00 57.41 159 SER A O 1
ATOM 1259 N N . SER A 1 160 ? -51.478 1.329 59.775 1.00 58.69 160 SER A N 1
ATOM 1260 C CA . SER A 1 160 ? -51.091 2.218 60.878 1.00 58.69 160 SER A CA 1
ATOM 1261 C C . SER A 1 160 ? -51.543 3.664 60.665 1.00 58.69 160 SER A C 1
ATOM 1263 O O . SER A 1 160 ? -51.922 4.322 61.631 1.00 58.69 160 SER A O 1
ATOM 1265 N N . LYS A 1 161 ? -51.552 4.160 59.418 1.00 58.91 161 LYS A N 1
ATOM 1266 C CA . LYS A 1 161 ? -52.097 5.489 59.088 1.00 58.91 161 LYS A CA 1
ATOM 1267 C C . LYS A 1 161 ? -53.619 5.532 59.206 1.00 58.91 161 LYS A C 1
ATOM 1269 O O . LYS A 1 161 ? -54.150 6.465 59.791 1.00 58.91 161 LYS A O 1
ATOM 1274 N N . GLU A 1 162 ? -54.310 4.489 58.754 1.00 57.53 162 GLU A N 1
ATOM 1275 C CA . GLU A 1 162 ? -55.776 4.412 58.806 1.00 57.53 162 GLU A CA 1
ATOM 1276 C C . GLU A 1 162 ? -56.323 4.345 60.250 1.00 57.53 162 GLU A C 1
ATOM 1278 O O . GLU A 1 162 ? -57.436 4.787 60.518 1.00 57.53 162 GLU A O 1
ATOM 1283 N N . LYS A 1 163 ? -55.518 3.862 61.210 1.00 55.62 163 LYS A N 1
ATOM 1284 C CA . LYS A 1 163 ? -55.830 3.883 62.654 1.00 55.62 163 LYS A CA 1
ATOM 1285 C C . LYS A 1 163 ? -55.512 5.198 63.374 1.00 55.62 163 LYS A C 1
ATOM 1287 O O . LYS A 1 163 ? -55.957 5.362 64.504 1.00 55.62 163 LYS A O 1
ATOM 1292 N N . LEU A 1 164 ? -54.710 6.086 62.784 1.00 56.38 164 LEU A N 1
ATOM 1293 C CA . LEU A 1 164 ? -54.370 7.393 63.367 1.00 56.38 164 LEU A CA 1
ATOM 1294 C C . LEU A 1 164 ? -55.353 8.495 62.938 1.00 56.38 164 LEU A C 1
ATOM 1296 O O . LEU A 1 164 ? -55.456 9.510 63.625 1.00 56.38 164 LEU A O 1
ATOM 1300 N N . ASP A 1 165 ? -56.080 8.271 61.842 1.00 52.34 165 ASP A N 1
ATOM 1301 C CA . ASP A 1 165 ? -57.014 9.226 61.234 1.00 52.34 165 ASP A CA 1
ATOM 1302 C C . ASP A 1 165 ? -58.496 8.984 61.625 1.00 52.34 165 ASP A C 1
ATOM 1304 O O . ASP A 1 165 ? -59.388 9.639 61.081 1.00 52.34 165 ASP A O 1
ATOM 1308 N N . ASN A 1 166 ? -58.770 8.070 62.569 1.00 47.56 166 ASN A N 1
ATOM 1309 C CA . ASN A 1 166 ? -60.110 7.677 63.044 1.00 47.56 166 ASN A CA 1
ATOM 1310 C C . ASN A 1 166 ? -60.182 7.683 64.580 1.00 47.56 166 ASN A C 1
ATOM 1312 O O . ASN A 1 166 ? -61.252 8.037 65.126 1.00 47.56 166 ASN A O 1
#

Foldseek 3Di:
DVVVVVVCVVVLVVVVVCCPDPVVVVVVVVVVVVLVVCCVVVVVDPVSVCVVVVVVVVVVVVVVVSVVVVVVVVVVVVLVVVLVVCVVPPDNDPPPNPLVVDDPVVVVVVVVVVVVVVVVVVVPPPPPDPCPPVVVVVVVVVVVVVVVVVVVVVVVVVVVVVVVVD